Protein AF-A0A4Y3QT05-F1 (afdb_monomer_lite)

pLDDT: mean 88.34, std 12.5, range [51.91, 98.06]

Foldseek 3Di:
DVVCVVVPDDPVCPVVVVVVVVVVVVVCVVVLVVVLVVLQVVQADPPGPGGDPVSVVVSVVVVVVVVVVVVVVVVVVPDDDD

Organism: Streptomyces cacaoi (NCBI:txid1898)

Secondary structure (DSSP, 8-state):
-HHHHHTSS-GGGHHHHHHHHHHHHHHHHHHHHHHHHHHHHHHBPTT-SSB-HHHHHHHHHHHHHHHHHHHHHHHHHTSPP-

Structure (mmCIF, N/CA/C/O backbone):
data_AF-A0A4Y3QT05-F1
#
_entry.id   AF-A0A4Y3QT05-F1
#
loop_
_atom_site.group_PDB
_atom_site.id
_atom_site.type_symbol
_atom_site.label_atom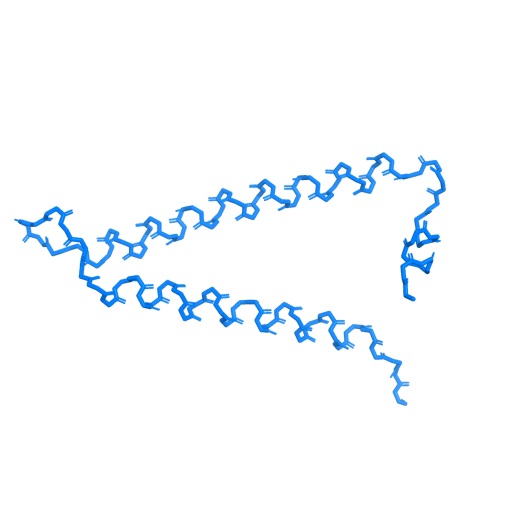_id
_atom_site.label_alt_id
_atom_site.label_comp_id
_atom_site.label_asym_id
_atom_site.label_entity_id
_atom_site.label_seq_id
_atom_site.pdbx_PDB_ins_code
_atom_site.Cartn_x
_atom_site.Cartn_y
_atom_site.Cartn_z
_atom_site.occupancy
_atom_site.B_iso_or_equiv
_atom_site.auth_seq_id
_atom_site.auth_comp_id
_atom_site.auth_asym_id
_atom_site.auth_atom_id
_atom_site.pdbx_PDB_model_num
ATOM 1 N N . MET A 1 1 ? -22.192 1.473 8.881 1.00 54.03 1 MET A N 1
ATOM 2 C CA . MET A 1 1 ? -20.757 1.102 8.939 1.00 54.03 1 MET A CA 1
ATOM 3 C C . MET A 1 1 ? -19.936 2.110 9.744 1.00 54.03 1 MET A C 1
ATOM 5 O O . MET A 1 1 ? -19.309 1.686 10.701 1.00 54.03 1 MET A O 1
ATOM 9 N N . VAL A 1 2 ? -20.011 3.415 9.442 1.00 55.53 2 VAL A N 1
ATOM 10 C CA . VAL A 1 2 ? -19.213 4.484 10.095 1.00 55.53 2 VAL A CA 1
ATOM 11 C C . VAL A 1 2 ? -19.322 4.510 11.633 1.00 55.53 2 VAL A C 1
ATOM 13 O O . VAL A 1 2 ? -18.307 4.621 12.314 1.00 55.53 2 VAL A O 1
ATOM 16 N N . VAL A 1 3 ? -20.525 4.321 12.192 1.00 57.12 3 VAL A N 1
ATOM 17 C CA . VAL A 1 3 ? -20.749 4.325 13.654 1.00 57.12 3 VAL A CA 1
ATOM 18 C C . VAL A 1 3 ? -20.045 3.156 14.358 1.00 57.12 3 VAL A C 1
ATOM 20 O O . VAL A 1 3 ? -19.489 3.334 15.433 1.00 57.12 3 VAL A O 1
ATOM 23 N N . ARG A 1 4 ? -19.982 1.974 13.728 1.00 62.38 4 ARG A N 1
ATOM 24 C CA . ARG A 1 4 ? -19.371 0.770 14.323 1.00 62.38 4 ARG A CA 1
ATOM 25 C C . ARG A 1 4 ? -17.847 0.870 14.410 1.00 62.38 4 ARG A C 1
ATOM 27 O O . ARG A 1 4 ? -17.258 0.358 15.349 1.00 62.38 4 ARG A O 1
ATOM 34 N N . THR A 1 5 ? -17.211 1.528 13.441 1.00 62.34 5 THR A N 1
ATOM 35 C CA . THR A 1 5 ? -15.773 1.839 13.488 1.00 62.34 5 THR A CA 1
ATOM 36 C C . THR A 1 5 ? -15.450 2.917 14.517 1.00 62.34 5 THR A C 1
ATOM 38 O O . THR A 1 5 ? -14.411 2.835 15.160 1.00 62.34 5 THR A O 1
ATOM 41 N N . ALA A 1 6 ? -16.342 3.895 14.711 1.00 60.16 6 ALA A N 1
ATOM 42 C CA . ALA A 1 6 ? -16.150 4.955 15.699 1.00 60.16 6 ALA A CA 1
ATOM 43 C C . ALA A 1 6 ? -16.193 4.435 17.148 1.00 60.16 6 ALA A C 1
ATOM 45 O O . ALA A 1 6 ? -15.537 5.005 18.010 1.00 60.16 6 ALA A O 1
ATOM 46 N N . THR A 1 7 ? -16.909 3.334 17.404 1.00 66.44 7 THR A N 1
ATOM 47 C CA . THR A 1 7 ? -16.967 2.666 18.718 1.00 66.44 7 THR A CA 1
ATOM 48 C C . THR A 1 7 ? -16.061 1.434 18.815 1.00 66.44 7 THR A C 1
ATOM 50 O O . THR A 1 7 ? -16.174 0.673 19.769 1.00 66.44 7 THR A O 1
ATOM 53 N N . ALA A 1 8 ? -15.212 1.172 17.813 1.00 79.25 8 ALA A N 1
ATOM 54 C CA . ALA A 1 8 ? -14.322 0.005 17.811 1.00 79.25 8 ALA A CA 1
ATOM 55 C C . ALA A 1 8 ? -13.089 0.188 18.711 1.00 79.25 8 ALA A C 1
ATOM 57 O O . ALA A 1 8 ? -12.375 -0.775 18.977 1.00 79.25 8 ALA A O 1
ATOM 58 N N . VAL A 1 9 ? -12.830 1.421 19.147 1.00 83.50 9 VAL A N 1
ATOM 59 C CA . VAL A 1 9 ? -11.710 1.795 20.009 1.00 83.50 9 VAL A CA 1
ATOM 60 C C . VAL A 1 9 ? -12.279 2.412 21.277 1.00 83.50 9 VAL A C 1
ATOM 62 O O . VAL A 1 9 ? -13.218 3.205 21.214 1.00 83.50 9 VAL A O 1
ATOM 65 N N . ASP A 1 10 ? -11.707 2.045 22.421 1.00 87.00 10 ASP A N 1
ATOM 66 C CA . ASP A 1 10 ? -12.134 2.574 23.709 1.00 87.00 10 ASP A CA 1
ATOM 67 C C . ASP A 1 10 ? -11.770 4.062 23.826 1.00 87.00 10 ASP A C 1
ATOM 69 O O . ASP A 1 10 ? -10.710 4.487 23.348 1.00 87.00 10 ASP A O 1
ATOM 73 N N . GLN A 1 11 ? -12.619 4.870 24.462 1.00 84.25 11 GLN A N 1
ATOM 74 C CA . GLN A 1 11 ? -12.571 6.333 24.326 1.00 84.25 11 GLN A CA 1
ATOM 75 C C . GLN A 1 11 ? -11.218 6.925 24.768 1.00 84.25 11 GLN A C 1
ATOM 77 O O . GLN A 1 11 ? -10.678 7.806 24.093 1.00 84.25 11 GLN A O 1
ATOM 82 N N . GLY A 1 12 ? -10.612 6.362 25.822 1.00 88.50 12 GLY A N 1
ATOM 83 C CA . GLY A 1 12 ? -9.287 6.743 26.333 1.00 88.50 12 GLY A CA 1
ATOM 84 C C . GLY A 1 12 ? -8.094 6.329 25.457 1.00 88.50 12 GLY A C 1
ATOM 85 O O . GLY A 1 12 ? -6.987 6.816 25.662 1.00 88.50 12 GLY A O 1
ATOM 86 N N . SER A 1 13 ? -8.303 5.470 24.457 1.00 91.00 13 SER A N 1
ATOM 87 C CA . SER A 1 13 ? -7.252 4.934 23.574 1.00 91.00 13 SER A CA 1
ATOM 88 C C . SER A 1 13 ? -7.285 5.498 22.147 1.00 91.00 13 SER A C 1
ATOM 90 O O . SER A 1 13 ? -6.434 5.173 21.317 1.00 91.00 13 SER A O 1
ATOM 92 N N . THR A 1 14 ? -8.208 6.424 21.869 1.00 90.19 14 THR A N 1
ATOM 93 C CA . THR A 1 14 ? -8.348 7.099 20.567 1.00 90.19 14 THR A CA 1
ATOM 94 C C . THR A 1 14 ? -7.057 7.799 20.124 1.00 90.19 14 THR A C 1
ATOM 96 O O . THR A 1 14 ? -6.684 7.718 18.953 1.00 90.19 14 THR A O 1
ATOM 99 N N . GLY A 1 15 ? -6.337 8.448 21.048 1.00 90.62 15 GLY A N 1
ATOM 100 C CA . GLY A 1 15 ? -5.056 9.105 20.753 1.00 90.62 15 GLY A CA 1
ATOM 101 C C . GLY A 1 15 ? -3.982 8.117 20.291 1.00 90.62 15 GLY A C 1
ATOM 102 O O . GLY A 1 15 ? -3.317 8.341 19.283 1.00 90.62 15 GLY A O 1
ATOM 103 N N . THR A 1 16 ? -3.870 6.970 20.965 1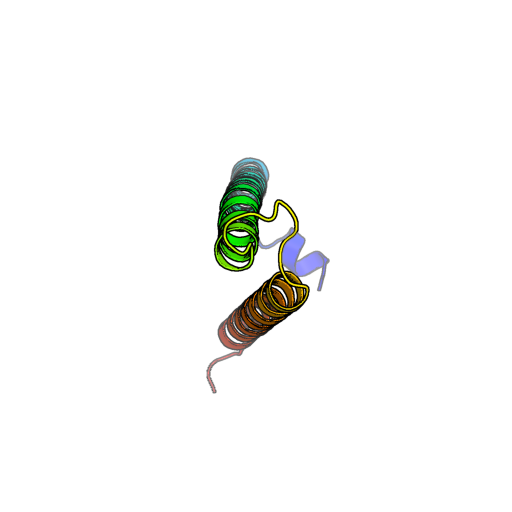.00 93.00 16 THR A N 1
ATOM 104 C CA . THR A 1 16 ? -2.952 5.891 20.574 1.00 93.00 16 THR A CA 1
ATOM 105 C C . THR A 1 16 ? -3.338 5.289 19.225 1.00 93.00 16 THR A C 1
ATOM 107 O O . THR A 1 16 ? -2.475 5.114 18.367 1.00 93.00 16 THR A O 1
ATOM 110 N N . ALA A 1 17 ? -4.626 5.017 18.999 1.00 91.62 17 ALA A N 1
ATOM 111 C CA . ALA A 1 17 ? -5.105 4.439 17.744 1.00 91.62 17 ALA A CA 1
ATOM 112 C C . ALA A 1 17 ? -4.871 5.377 16.550 1.00 91.62 17 ALA A C 1
ATOM 114 O O . ALA A 1 17 ? -4.351 4.960 15.517 1.00 91.62 17 ALA A O 1
ATOM 115 N N . THR A 1 18 ? -5.201 6.660 16.697 1.00 91.75 18 THR A N 1
ATOM 116 C CA . THR A 1 18 ? -4.963 7.665 15.648 1.00 91.75 18 THR A CA 1
ATOM 117 C C . THR A 1 18 ? -3.473 7.909 15.414 1.00 91.75 18 THR A C 1
ATOM 119 O O . THR A 1 18 ? -3.048 7.984 14.261 1.00 91.75 18 THR A O 1
ATOM 122 N N . GLY A 1 19 ? -2.657 7.933 16.473 1.00 95.31 19 GLY A N 1
ATOM 123 C CA . GLY A 1 19 ? -1.198 7.975 16.364 1.00 95.31 19 GLY A CA 1
ATOM 124 C C . GLY A 1 19 ? -0.637 6.787 15.579 1.00 95.31 19 GLY A C 1
ATOM 125 O O . GLY A 1 19 ? 0.163 6.973 14.663 1.00 95.31 19 GLY A O 1
ATOM 126 N N . LEU A 1 20 ? -1.114 5.572 15.860 1.00 95.56 20 LEU A N 1
ATOM 127 C CA . LEU A 1 20 ? -0.705 4.367 15.135 1.00 95.56 20 LEU A CA 1
ATOM 128 C C . LEU A 1 20 ? -1.085 4.434 13.648 1.00 95.56 20 LEU A C 1
ATOM 130 O O . LEU A 1 20 ? -0.280 4.061 12.795 1.00 95.56 20 LEU A O 1
ATOM 134 N N . VAL A 1 21 ? -2.267 4.968 13.319 1.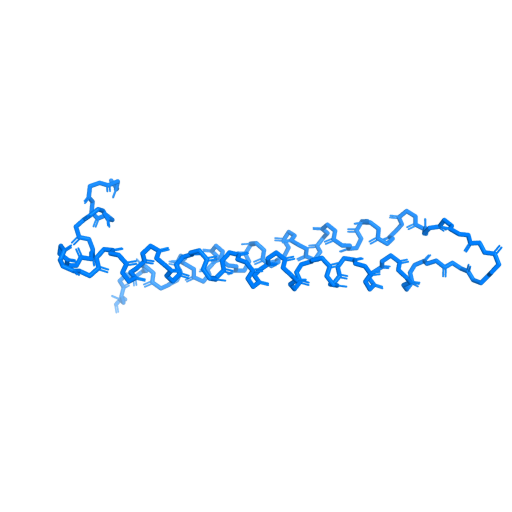00 94.06 21 VAL A N 1
ATOM 135 C CA . VAL A 1 21 ? -2.675 5.200 11.923 1.00 94.06 21 VAL A CA 1
ATOM 136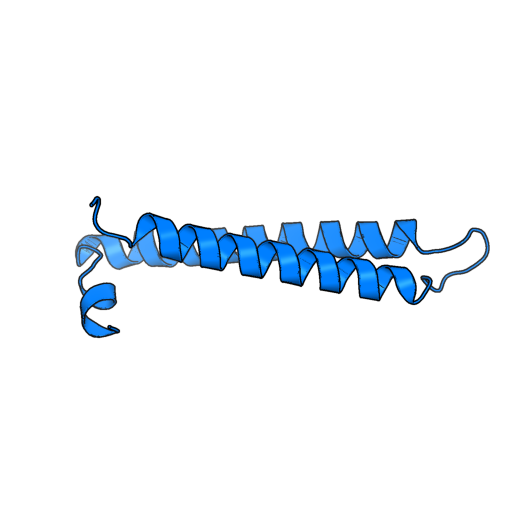 C C . VAL A 1 21 ? -1.714 6.159 11.224 1.00 94.06 21 VAL A C 1
ATOM 138 O O . VAL A 1 21 ? -1.314 5.888 10.092 1.00 94.06 21 VAL A O 1
ATOM 141 N N . LEU A 1 22 ? -1.311 7.251 11.879 1.00 97.25 22 LEU A N 1
ATOM 142 C CA . LEU A 1 22 ? -0.345 8.197 11.312 1.00 97.25 22 LEU A CA 1
ATOM 143 C C . LEU A 1 22 ? 1.012 7.537 11.064 1.00 97.25 22 LEU A C 1
ATOM 145 O O . LEU A 1 22 ? 1.550 7.657 9.964 1.00 97.25 22 LEU A O 1
ATOM 149 N N . VAL A 1 23 ? 1.532 6.793 12.043 1.00 98.06 23 VAL A N 1
ATOM 150 C CA . VAL A 1 23 ? 2.808 6.070 11.918 1.00 98.06 23 VAL A CA 1
ATOM 151 C C . VAL A 1 23 ? 2.757 5.069 10.766 1.00 98.06 23 VAL A C 1
ATOM 153 O O . VAL A 1 23 ? 3.640 5.076 9.909 1.00 98.06 23 VAL A O 1
ATOM 156 N N . ALA A 1 24 ? 1.695 4.263 10.684 1.00 95.44 24 ALA A N 1
ATOM 157 C CA . ALA A 1 24 ? 1.506 3.320 9.585 1.00 95.44 24 ALA A CA 1
ATOM 158 C C . ALA A 1 24 ? 1.488 4.031 8.221 1.00 95.44 24 ALA A C 1
ATOM 160 O O . ALA A 1 24 ? 2.093 3.555 7.259 1.00 95.44 24 ALA A O 1
ATOM 161 N N . ARG A 1 25 ? 0.852 5.206 8.142 1.00 94.69 25 ARG A N 1
ATOM 162 C CA . ARG A 1 25 ? 0.795 6.020 6.920 1.00 94.69 25 ARG A CA 1
ATOM 163 C C . ARG A 1 25 ? 2.168 6.542 6.504 1.00 94.69 25 ARG A C 1
ATOM 165 O O . ARG A 1 25 ? 2.498 6.489 5.323 1.00 94.69 25 ARG A O 1
ATOM 172 N N . VAL A 1 26 ? 2.965 7.020 7.459 1.00 98.06 26 VAL A N 1
ATOM 173 C CA . VAL A 1 26 ? 4.327 7.523 7.211 1.00 98.06 26 VAL A CA 1
ATOM 174 C C . VAL A 1 26 ? 5.241 6.401 6.730 1.00 98.06 26 VAL A C 1
ATOM 176 O O . VAL A 1 26 ? 5.951 6.578 5.742 1.00 98.06 26 VAL A O 1
ATOM 179 N N . ILE A 1 27 ? 5.181 5.233 7.372 1.00 97.50 27 ILE A N 1
ATOM 180 C CA . ILE A 1 27 ? 5.949 4.054 6.950 1.00 97.50 27 ILE A CA 1
ATOM 181 C C . ILE A 1 27 ? 5.554 3.650 5.529 1.00 97.50 27 ILE A C 1
ATOM 183 O O . ILE A 1 27 ? 6.425 3.458 4.681 1.00 97.50 27 ILE A O 1
ATOM 187 N N . GLY A 1 28 ? 4.250 3.582 5.246 1.00 95.19 28 GLY A N 1
ATOM 188 C CA . GLY A 1 28 ? 3.745 3.275 3.908 1.00 95.19 28 GLY A CA 1
ATOM 189 C C . GLY A 1 28 ? 4.232 4.268 2.851 1.00 95.19 28 GLY A C 1
ATOM 190 O O . GLY A 1 28 ? 4.651 3.854 1.772 1.00 95.19 28 GLY A O 1
ATOM 191 N N . PHE A 1 29 ? 4.242 5.566 3.167 1.00 95.44 29 PHE A N 1
ATOM 192 C CA . PHE A 1 29 ? 4.754 6.600 2.267 1.00 95.44 29 PHE A CA 1
ATOM 193 C C . PHE A 1 29 ? 6.255 6.439 1.997 1.00 95.44 29 PHE A C 1
ATOM 195 O O . PHE A 1 29 ? 6.673 6.428 0.840 1.00 95.44 29 PHE A O 1
ATOM 202 N N . ALA A 1 30 ? 7.062 6.269 3.048 1.00 97.50 30 ALA A N 1
ATOM 203 C CA . ALA A 1 30 ? 8.510 6.125 2.924 1.00 97.50 30 ALA A CA 1
ATOM 204 C C . ALA A 1 30 ? 8.893 4.874 2.118 1.00 97.50 30 ALA A C 1
ATOM 206 O O . ALA A 1 30 ? 9.673 4.962 1.168 1.00 97.50 30 ALA A O 1
ATOM 207 N N . ALA A 1 31 ? 8.296 3.725 2.446 1.00 96.25 31 ALA A N 1
ATOM 208 C CA . ALA A 1 31 ? 8.524 2.480 1.719 1.00 96.25 31 ALA A CA 1
ATOM 209 C C . ALA A 1 31 ? 8.053 2.583 0.260 1.00 96.25 31 ALA A C 1
ATOM 211 O O . ALA A 1 31 ? 8.770 2.181 -0.655 1.00 96.25 31 ALA A O 1
ATOM 212 N N . GLY A 1 32 ? 6.880 3.180 0.023 1.00 94.19 32 GLY A N 1
ATOM 213 C CA . GLY A 1 32 ? 6.340 3.384 -1.321 1.00 94.19 32 GLY A CA 1
ATOM 214 C C . GLY A 1 32 ? 7.241 4.254 -2.198 1.00 94.19 32 GLY A C 1
ATOM 215 O O . GLY A 1 32 ? 7.481 3.911 -3.357 1.00 94.19 32 GLY A O 1
ATOM 216 N N . ALA A 1 33 ? 7.794 5.338 -1.645 1.00 95.38 33 ALA A N 1
ATOM 217 C CA . ALA A 1 33 ? 8.734 6.204 -2.353 1.00 95.38 33 ALA A CA 1
ATOM 218 C C . ALA A 1 33 ? 10.024 5.458 -2.733 1.00 95.38 33 ALA A C 1
ATOM 220 O O . ALA A 1 33 ? 10.470 5.550 -3.876 1.00 95.38 33 ALA A O 1
ATOM 221 N N . GLN A 1 34 ? 10.585 4.672 -1.810 1.00 96.62 34 GLN A N 1
ATOM 222 C CA . GLN A 1 34 ? 11.795 3.881 -2.060 1.00 96.62 34 GLN A CA 1
ATOM 223 C C . GLN A 1 34 ? 11.577 2.815 -3.138 1.00 96.62 34 GLN A C 1
ATOM 225 O O . GLN A 1 34 ? 12.373 2.709 -4.068 1.00 96.62 34 GLN A O 1
ATOM 230 N N . VAL A 1 35 ? 10.478 2.061 -3.053 1.00 96.06 35 VAL A N 1
ATOM 231 C CA . VAL A 1 35 ? 10.130 1.029 -4.042 1.00 96.06 35 VAL A CA 1
ATOM 232 C C . VAL A 1 35 ? 9.881 1.648 -5.419 1.00 96.06 35 VAL A C 1
ATOM 234 O O . VAL A 1 35 ? 10.370 1.135 -6.423 1.00 96.06 35 VAL A O 1
ATOM 237 N N . SER A 1 36 ? 9.178 2.782 -5.474 1.00 92.75 36 SER A N 1
ATOM 238 C CA . SER A 1 36 ? 8.944 3.502 -6.731 1.00 92.75 36 SER A CA 1
ATOM 239 C C . SER A 1 36 ? 10.257 3.981 -7.347 1.00 92.75 36 SER A C 1
ATOM 241 O O . SER A 1 36 ? 10.500 3.745 -8.528 1.00 92.75 36 SER A O 1
ATOM 243 N N . GLY A 1 37 ? 11.140 4.582 -6.543 1.00 93.81 37 GLY A N 1
ATOM 244 C CA . GLY A 1 37 ? 12.478 4.975 -6.985 1.00 93.81 37 GLY A CA 1
ATOM 245 C C . GLY A 1 37 ? 13.288 3.790 -7.511 1.00 93.81 37 GLY A C 1
ATOM 246 O O . GLY A 1 37 ? 13.90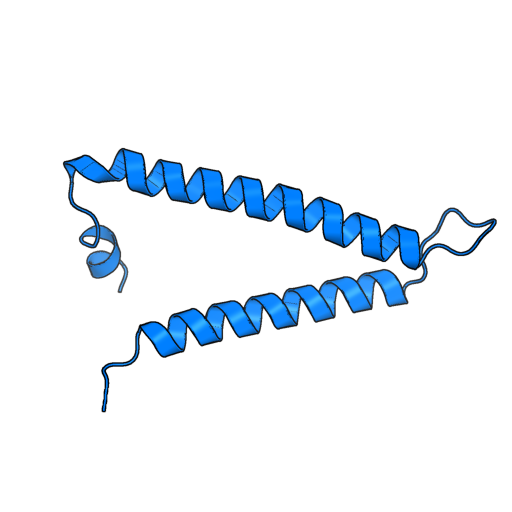8 3.900 -8.562 1.00 93.81 37 GLY A O 1
ATOM 247 N N . ALA A 1 38 ? 13.221 2.633 -6.848 1.00 95.56 38 ALA A N 1
ATOM 248 C CA . ALA A 1 38 ? 13.901 1.421 -7.296 1.00 95.56 38 ALA A CA 1
ATOM 249 C C . ALA A 1 38 ? 13.410 0.942 -8.673 1.00 95.56 38 ALA A C 1
ATOM 251 O O . ALA A 1 38 ? 14.235 0.599 -9.519 1.00 95.56 38 ALA A O 1
ATOM 252 N N . PHE A 1 39 ? 12.096 0.968 -8.933 1.00 94.38 39 PHE A N 1
ATOM 253 C CA . PHE A 1 39 ? 11.554 0.636 -10.256 1.00 94.38 39 PHE A CA 1
ATOM 254 C C . PHE A 1 39 ? 12.042 1.597 -11.339 1.00 94.38 39 PHE A C 1
ATOM 256 O O . PHE A 1 39 ? 12.437 1.147 -12.415 1.00 94.38 39 PHE A O 1
ATOM 263 N N . LEU A 1 40 ? 12.044 2.904 -11.058 1.00 94.44 40 LEU A N 1
ATOM 264 C CA . LEU A 1 40 ? 12.518 3.907 -12.011 1.00 94.44 40 LEU A CA 1
ATOM 265 C C . LEU A 1 40 ? 14.009 3.731 -12.298 1.00 94.44 40 LEU A C 1
ATOM 267 O O . LEU A 1 40 ? 14.383 3.635 -13.461 1.00 94.44 40 LEU A O 1
ATOM 271 N N . THR A 1 41 ? 14.837 3.588 -11.261 1.00 94.38 41 THR A N 1
ATOM 272 C CA . THR A 1 41 ? 16.280 3.350 -11.405 1.00 94.38 41 THR A CA 1
ATOM 273 C C . THR A 1 41 ? 16.567 2.075 -12.197 1.00 94.38 41 THR A C 1
ATOM 275 O O . THR A 1 41 ? 17.417 2.089 -13.081 1.00 94.38 41 THR A O 1
ATOM 278 N N . ALA A 1 42 ? 15.842 0.983 -11.937 1.00 93.62 42 ALA A N 1
ATOM 279 C CA . ALA A 1 42 ? 16.004 -0.268 -12.679 1.00 93.62 42 ALA A CA 1
ATOM 280 C C . ALA A 1 42 ? 15.565 -0.161 -14.152 1.00 93.62 42 ALA A C 1
ATOM 282 O O . ALA A 1 42 ? 16.071 -0.888 -15.005 1.00 93.62 42 ALA A O 1
ATOM 283 N N . GLY A 1 43 ? 14.616 0.728 -14.455 1.00 92.12 43 GLY A N 1
ATOM 284 C CA . GLY A 1 43 ? 14.117 0.979 -15.806 1.00 92.12 43 GLY A CA 1
ATOM 285 C C . GLY A 1 43 ? 14.911 2.009 -16.610 1.00 92.12 43 GLY A C 1
ATOM 286 O O . GLY A 1 43 ? 14.653 2.166 -17.807 1.00 92.12 43 GLY A O 1
ATOM 287 N N . THR A 1 44 ? 15.849 2.716 -15.982 1.00 94.44 44 THR A N 1
ATOM 288 C CA . THR A 1 44 ? 16.721 3.693 -16.640 1.00 94.44 44 THR A CA 1
ATOM 289 C C . THR A 1 44 ? 17.889 2.979 -17.313 1.00 94.44 44 THR A C 1
ATOM 291 O O . THR A 1 44 ? 18.650 2.252 -16.676 1.00 94.44 44 THR A O 1
ATOM 294 N N . ARG A 1 45 ? 18.042 3.168 -18.630 1.00 88.75 45 ARG A N 1
ATOM 295 C CA . ARG A 1 45 ? 19.129 2.529 -19.389 1.00 88.75 45 ARG A CA 1
ATOM 296 C C . ARG A 1 45 ? 20.449 3.280 -19.187 1.00 88.75 45 ARG A C 1
ATOM 298 O O . ARG A 1 45 ? 20.427 4.510 -19.089 1.00 88.75 45 ARG A O 1
ATOM 305 N N . PRO A 1 46 ? 21.602 2.584 -19.219 1.00 86.62 46 PRO A N 1
ATOM 306 C CA . PRO A 1 46 ? 22.907 3.235 -19.159 1.00 86.62 46 PRO A CA 1
ATOM 307 C C . PRO A 1 46 ? 23.059 4.302 -20.250 1.00 86.62 46 PRO A C 1
ATOM 309 O O . PRO A 1 46 ? 22.769 4.042 -21.418 1.00 86.62 46 PRO A O 1
ATOM 312 N N . GLY A 1 47 ? 23.509 5.498 -19.866 1.00 87.81 47 GLY A N 1
ATOM 313 C CA . GLY A 1 47 ? 23.677 6.637 -20.777 1.00 87.81 47 GLY A CA 1
ATOM 314 C C . GLY A 1 47 ? 22.409 7.461 -21.024 1.00 87.81 47 GLY A C 1
ATOM 315 O O . GLY A 1 47 ? 22.433 8.364 -21.857 1.00 87.81 47 GLY A O 1
ATOM 316 N N . THR A 1 48 ? 21.313 7.173 -20.316 1.00 88.00 48 THR A N 1
ATOM 317 C CA . THR A 1 48 ? 20.070 7.955 -20.363 1.00 88.00 48 THR A CA 1
ATOM 318 C C . THR A 1 48 ? 19.628 8.337 -18.954 1.00 88.00 48 THR A C 1
ATOM 320 O O . THR A 1 48 ? 19.806 7.554 -18.031 1.00 88.00 48 THR A O 1
ATOM 323 N N . GLU A 1 49 ? 19.007 9.507 -18.800 1.00 88.94 49 GLU A N 1
ATOM 324 C CA . GLU A 1 49 ? 18.424 9.972 -17.526 1.00 88.94 49 GLU A CA 1
ATOM 325 C C . GLU A 1 49 ? 16.909 9.701 -17.444 1.00 88.94 49 GLU A C 1
ATOM 327 O O . GLU A 1 49 ? 16.247 10.039 -16.466 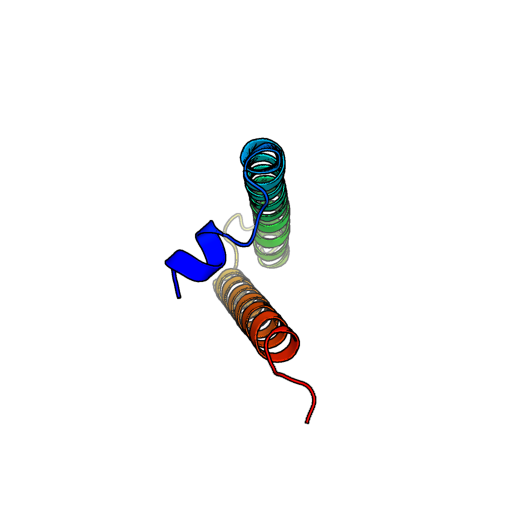1.00 88.94 49 GLU A O 1
ATOM 332 N N . THR A 1 50 ? 16.323 9.127 -18.500 1.00 92.62 50 THR A N 1
ATOM 333 C CA . THR A 1 50 ? 14.876 8.925 -18.617 1.00 92.62 50 THR A CA 1
ATOM 334 C C . THR A 1 50 ? 14.531 7.443 -18.444 1.00 92.62 50 THR A C 1
ATOM 336 O O . THR A 1 50 ? 14.978 6.624 -19.252 1.00 92.62 50 THR A O 1
ATOM 339 N N . PRO A 1 51 ? 13.722 7.073 -17.433 1.00 89.94 51 PRO A N 1
ATOM 340 C CA . PRO A 1 51 ? 13.253 5.703 -17.265 1.00 89.94 51 PRO A CA 1
ATOM 341 C C . PRO A 1 51 ? 12.401 5.254 -18.454 1.00 89.94 51 PRO A C 1
ATOM 343 O O . PRO A 1 51 ? 11.621 6.035 -19.004 1.00 89.94 51 PRO A O 1
ATOM 346 N N . ALA A 1 52 ? 12.492 3.975 -18.822 1.00 94.12 52 ALA A N 1
ATOM 347 C CA . ALA A 1 52 ? 11.565 3.391 -19.783 1.00 94.12 52 ALA A CA 1
ATOM 348 C C . ALA A 1 52 ? 10.115 3.467 -19.264 1.00 94.12 52 ALA A C 1
ATOM 350 O O . ALA A 1 52 ? 9.859 3.231 -18.084 1.00 94.12 52 ALA A O 1
ATOM 351 N N . GLU A 1 53 ? 9.149 3.714 -20.154 1.00 93.00 53 GLU A N 1
ATOM 352 C CA . GLU A 1 53 ? 7.717 3.786 -19.809 1.00 93.00 53 GLU A CA 1
ATOM 353 C C . GLU A 1 53 ? 7.230 2.530 -19.061 1.00 93.00 53 GLU A C 1
ATOM 355 O O . GLU A 1 53 ? 6.455 2.609 -18.106 1.00 93.00 53 GLU A O 1
ATOM 360 N N . SER A 1 54 ? 7.780 1.366 -19.419 1.00 93.62 54 SER A N 1
ATOM 361 C CA . SER A 1 54 ? 7.498 0.085 -18.769 1.00 93.62 54 SER A CA 1
ATOM 362 C C . SER A 1 54 ? 7.803 0.071 -17.267 1.00 93.62 54 SER A C 1
ATOM 364 O O . SER A 1 54 ? 7.175 -0.693 -16.534 1.00 93.62 54 SER A O 1
ATOM 366 N N . ALA A 1 55 ? 8.730 0.903 -16.783 1.00 94.25 55 ALA A N 1
ATOM 367 C CA . ALA A 1 55 ? 9.049 1.014 -15.360 1.00 94.25 55 ALA A CA 1
ATOM 368 C C . ALA A 1 55 ? 7.871 1.589 -14.560 1.00 94.25 55 ALA A C 1
ATOM 370 O O . ALA A 1 55 ? 7.510 1.056 -13.511 1.00 94.25 55 ALA A O 1
ATOM 371 N N . PHE A 1 56 ? 7.215 2.621 -15.101 1.00 93.69 56 PHE A N 1
ATOM 372 C CA . PHE A 1 56 ? 6.015 3.210 -14.506 1.00 93.69 56 PHE A CA 1
ATOM 373 C C . PHE A 1 56 ? 4.856 2.216 -14.516 1.00 93.69 56 PHE A C 1
ATOM 375 O O . PHE A 1 56 ? 4.218 2.003 -13.486 1.00 93.69 56 PHE A O 1
ATOM 382 N N . VAL A 1 57 ? 4.625 1.558 -15.657 1.00 96.12 57 VAL A N 1
ATOM 383 C CA . VAL A 1 57 ? 3.571 0.540 -15.794 1.00 96.12 57 VAL A CA 1
ATOM 384 C C . VAL A 1 57 ? 3.772 -0.585 -14.779 1.00 96.12 57 VAL A C 1
ATOM 386 O O . VAL A 1 57 ? 2.830 -0.958 -14.084 1.00 96.12 57 VAL A O 1
ATOM 389 N N . THR A 1 58 ? 5.005 -1.076 -14.630 1.00 95.19 58 THR A N 1
ATOM 390 C CA . THR A 1 58 ? 5.341 -2.109 -13.638 1.00 95.19 58 THR A CA 1
ATOM 391 C C . THR A 1 58 ? 5.037 -1.630 -12.221 1.00 95.19 58 THR A C 1
ATOM 393 O O . THR A 1 58 ? 4.371 -2.341 -11.468 1.00 95.19 58 THR A O 1
ATOM 396 N N . GLY A 1 59 ? 5.445 -0.405 -11.872 1.00 94.62 59 GLY A N 1
ATOM 397 C CA . GLY A 1 59 ? 5.141 0.197 -10.574 1.00 94.62 59 GLY A CA 1
ATOM 398 C C . GLY A 1 59 ? 3.637 0.269 -10.290 1.00 94.62 59 GLY A C 1
ATOM 399 O O . GLY A 1 59 ? 3.192 -0.148 -9.219 1.00 94.62 59 GLY A O 1
ATOM 400 N N . PHE A 1 60 ? 2.833 0.719 -11.258 1.00 95.50 60 PHE A N 1
ATOM 401 C CA . PHE A 1 60 ? 1.375 0.793 -11.110 1.00 95.50 60 PHE A CA 1
ATOM 402 C C . PHE A 1 60 ? 0.716 -0.580 -10.985 1.00 95.50 60 PHE A C 1
ATOM 404 O O . PHE A 1 60 ? -0.167 -0.756 -10.144 1.00 95.50 60 PHE A O 1
ATOM 411 N N . VAL A 1 61 ? 1.150 -1.565 -11.775 1.00 97.62 61 VAL A N 1
ATOM 412 C CA . VAL A 1 61 ? 0.634 -2.940 -11.693 1.00 97.62 61 VAL A CA 1
ATOM 413 C C . VAL A 1 61 ? 0.919 -3.536 -10.317 1.00 97.62 61 VAL A C 1
ATOM 415 O O . VAL A 1 61 ? 0.018 -4.096 -9.691 1.00 97.62 61 VAL A O 1
ATOM 418 N N . VAL A 1 62 ? 2.140 -3.365 -9.805 1.00 96.69 62 VAL A N 1
ATOM 419 C CA . VAL A 1 62 ? 2.516 -3.838 -8.466 1.00 96.69 62 VAL A CA 1
ATOM 420 C C . VAL A 1 62 ? 1.699 -3.126 -7.384 1.00 96.69 62 VAL A C 1
ATOM 422 O O . VAL A 1 62 ? 1.147 -3.790 -6.508 1.00 96.69 62 VAL A O 1
ATOM 425 N N . ALA A 1 63 ? 1.541 -1.802 -7.460 1.00 95.81 63 ALA A N 1
ATOM 426 C CA . ALA A 1 63 ? 0.719 -1.045 -6.510 1.00 95.81 63 ALA A CA 1
ATOM 427 C C . ALA A 1 63 ? -0.756 -1.490 -6.527 1.00 95.81 63 ALA A C 1
ATOM 429 O O . ALA A 1 63 ? -1.378 -1.654 -5.471 1.00 95.81 63 ALA A O 1
ATOM 430 N N . GLY A 1 64 ? -1.308 -1.739 -7.717 1.00 97.06 64 GLY A N 1
ATOM 431 C CA . GLY A 1 64 ? -2.652 -2.285 -7.894 1.00 97.06 64 GLY A CA 1
ATOM 432 C C . GLY A 1 64 ? -2.799 -3.673 -7.271 1.00 97.06 64 GLY A C 1
ATOM 433 O O . GLY A 1 64 ? -3.750 -3.912 -6.526 1.00 97.06 64 GLY A O 1
ATOM 434 N N . ALA A 1 65 ? -1.827 -4.561 -7.494 1.00 98.00 65 ALA A N 1
ATOM 435 C CA . ALA A 1 65 ? -1.808 -5.896 -6.899 1.00 98.00 65 ALA A CA 1
ATOM 436 C C . ALA A 1 65 ? -1.747 -5.838 -5.363 1.00 98.00 65 ALA A C 1
ATOM 438 O O . ALA A 1 65 ? -2.554 -6.483 -4.693 1.00 98.00 65 ALA A O 1
ATOM 439 N N . VAL A 1 66 ? -0.863 -5.013 -4.792 1.00 96.50 66 VAL A N 1
ATOM 440 C CA . VAL A 1 66 ? -0.762 -4.811 -3.333 1.00 96.50 66 VAL A CA 1
ATOM 441 C C . VAL A 1 66 ? -2.072 -4.274 -2.756 1.00 96.50 66 VAL A C 1
ATOM 443 O O . VAL A 1 66 ? -2.524 -4.730 -1.703 1.00 96.50 66 VAL A O 1
ATOM 446 N N . THR A 1 67 ? -2.721 -3.344 -3.457 1.00 96.31 67 THR A N 1
ATOM 447 C CA . THR A 1 67 ? -4.019 -2.792 -3.046 1.00 96.31 67 THR A CA 1
ATOM 448 C C . THR A 1 67 ? -5.103 -3.868 -3.058 1.00 96.31 67 THR A C 1
ATOM 450 O O . THR A 1 67 ? -5.825 -4.026 -2.073 1.00 96.31 67 THR A O 1
ATOM 453 N N . ALA A 1 68 ? -5.191 -4.658 -4.131 1.00 97.38 68 ALA A N 1
ATOM 454 C CA . ALA A 1 68 ? -6.147 -5.757 -4.239 1.00 97.38 68 ALA A CA 1
ATOM 455 C C . ALA A 1 68 ? -5.937 -6.812 -3.141 1.00 97.38 68 ALA A C 1
ATOM 457 O O . ALA A 1 68 ? -6.906 -7.246 -2.518 1.00 97.38 68 ALA A O 1
ATOM 458 N N . LEU A 1 69 ? -4.683 -7.172 -2.848 1.00 97.06 69 LEU A N 1
ATOM 459 C CA . LEU A 1 69 ? -4.333 -8.091 -1.761 1.00 97.06 69 LEU A CA 1
ATOM 460 C C . LEU A 1 69 ? -4.701 -7.524 -0.388 1.00 97.06 69 LEU A C 1
ATOM 462 O O . LEU A 1 69 ? -5.255 -8.244 0.440 1.00 97.06 69 LEU A O 1
ATOM 466 N N . SER A 1 70 ? -4.460 -6.233 -0.157 1.00 93.69 70 SER A N 1
ATOM 467 C CA . SER A 1 70 ? -4.829 -5.562 1.095 1.00 93.69 70 SER A CA 1
ATOM 468 C C . SER A 1 70 ? -6.347 -5.561 1.299 1.00 93.69 70 SER A C 1
ATOM 470 O O . SER A 1 70 ? -6.834 -5.890 2.381 1.00 93.69 70 SER A O 1
ATOM 472 N N . LEU A 1 71 ? -7.117 -5.269 0.244 1.00 94.56 71 LEU A N 1
ATOM 473 C CA . LEU A 1 71 ? -8.581 -5.342 0.277 1.00 94.56 71 LEU A CA 1
ATOM 474 C C . LEU A 1 71 ? -9.079 -6.773 0.494 1.00 94.56 71 LEU A C 1
ATOM 476 O O . LEU A 1 71 ? -10.027 -6.984 1.253 1.00 94.56 71 LEU A O 1
ATOM 480 N N . LEU A 1 72 ? -8.442 -7.759 -0.141 1.00 94.94 72 LEU A N 1
ATOM 481 C CA . LEU A 1 72 ? -8.768 -9.168 0.050 1.00 94.94 72 LEU A CA 1
ATOM 482 C C . LEU A 1 72 ? -8.516 -9.601 1.497 1.00 94.94 72 LEU A C 1
ATOM 484 O O . LEU A 1 72 ? -9.391 -10.230 2.084 1.00 94.94 72 LEU A O 1
ATOM 488 N N . ALA A 1 73 ? -7.380 -9.219 2.083 1.00 92.81 73 ALA A N 1
ATOM 489 C CA . ALA A 1 73 ? -7.046 -9.510 3.475 1.00 92.81 73 ALA A CA 1
ATOM 490 C C . ALA A 1 73 ? -8.060 -8.885 4.444 1.00 92.81 73 ALA A C 1
ATOM 492 O O . ALA A 1 73 ? -8.599 -9.567 5.315 1.00 92.81 73 ALA A O 1
ATOM 493 N N . VAL A 1 74 ? -8.411 -7.609 4.252 1.00 90.94 74 VAL A N 1
ATOM 494 C CA . VAL A 1 74 ? -9.465 -6.958 5.049 1.00 90.94 74 VAL A CA 1
ATOM 495 C C . VAL A 1 74 ? -10.806 -7.678 4.870 1.00 90.94 74 VAL A C 1
ATOM 497 O O . VAL A 1 74 ? -11.560 -7.836 5.831 1.00 90.94 74 VAL A O 1
ATOM 500 N N . ARG A 1 75 ? -11.121 -8.155 3.662 1.00 89.62 75 ARG A N 1
ATOM 501 C CA . ARG A 1 75 ? -12.360 -8.896 3.391 1.00 89.62 75 ARG A CA 1
ATOM 502 C C . ARG A 1 75 ? -12.385 -10.275 4.051 1.00 89.62 75 ARG A C 1
ATOM 504 O O . ARG A 1 75 ? -13.450 -10.680 4.508 1.00 89.62 75 ARG A O 1
ATOM 511 N N . THR A 1 76 ? -11.277 -11.014 4.078 1.00 90.12 76 THR A N 1
ATOM 512 C CA . THR A 1 76 ? -11.224 -12.357 4.684 1.00 90.12 76 THR A CA 1
ATOM 513 C C . THR A 1 76 ? -11.245 -12.297 6.204 1.00 90.12 76 THR A C 1
ATOM 515 O O . THR A 1 76 ? -11.958 -13.087 6.811 1.00 90.12 76 THR A O 1
ATOM 518 N N . VAL A 1 77 ? -10.564 -11.323 6.813 1.00 85.56 77 VAL A N 1
ATOM 519 C CA . VAL A 1 77 ? -10.567 -11.123 8.275 1.00 85.56 77 VAL A CA 1
ATOM 520 C C . VAL A 1 77 ? -11.951 -10.716 8.798 1.00 85.56 77 VAL A C 1
ATOM 522 O O . VAL A 1 77 ? -12.321 -11.067 9.911 1.00 85.56 77 VAL A O 1
ATOM 525 N N . ASN A 1 78 ? -12.751 -10.017 7.989 1.00 70.81 78 ASN A N 1
ATOM 526 C CA . ASN A 1 78 ? -14.102 -9.591 8.367 1.00 70.81 78 ASN A CA 1
ATOM 527 C C . ASN A 1 78 ? -15.209 -10.610 8.034 1.00 70.81 78 ASN A C 1
ATOM 529 O O . ASN A 1 78 ? -16.390 -10.293 8.195 1.00 70.81 78 ASN A O 1
ATOM 533 N N . ARG A 1 79 ? -14.870 -11.815 7.555 1.00 65.44 79 ARG A N 1
ATOM 534 C CA . ARG A 1 79 ? -15.859 -12.884 7.363 1.00 65.44 79 ARG A CA 1
ATOM 535 C C . ARG A 1 79 ? -16.083 -13.633 8.683 1.00 65.44 79 ARG A C 1
ATOM 537 O O . ARG A 1 79 ? -15.100 -14.059 9.284 1.00 65.44 79 ARG A O 1
ATOM 544 N N . PRO A 1 80 ? -17.337 -13.836 9.130 1.00 54.84 80 PRO A N 1
ATOM 545 C CA . PRO A 1 80 ? -17.602 -14.789 10.200 1.00 54.84 80 PRO A CA 1
ATOM 546 C C . PRO A 1 80 ? -17.173 -16.184 9.728 1.00 54.84 80 PRO A C 1
ATOM 548 O O . PRO A 1 80 ? -17.401 -16.533 8.566 1.00 54.84 80 PRO A O 1
ATOM 551 N N . ALA A 1 81 ? -16.509 -16.943 10.605 1.00 56.84 81 ALA A N 1
ATOM 552 C CA . ALA A 1 81 ? -16.235 -18.355 10.364 1.00 56.84 81 ALA A CA 1
ATOM 553 C C . ALA A 1 81 ? -17.562 -19.063 10.045 1.00 56.84 81 ALA A C 1
ATOM 555 O O . ALA A 1 81 ? -18.564 -18.802 10.715 1.00 56.84 81 ALA A O 1
ATOM 556 N N . ALA A 1 82 ? -17.565 -19.858 8.973 1.00 51.91 82 ALA A N 1
ATOM 557 C CA . ALA A 1 82 ? -18.698 -20.700 8.604 1.00 51.91 82 ALA A CA 1
ATOM 558 C C . ALA A 1 82 ? -18.886 -21.827 9.624 1.00 51.91 82 ALA A C 1
ATOM 560 O O . ALA A 1 82 ? -17.851 -22.319 10.133 1.00 51.91 82 ALA A O 1
#

Sequence (82 aa):
MVVRTATAVDQGSTGTATGLVLVARVIGFAAGAQVSGAFLTAGTRPGTETPAESAFVTGFVVAGAVTALSLLAVRTVNRPAA

Radius of gyration: 18.72 Å; chains: 1; bounding box: 44×31×47 Å